Protein AF-A0A1A8K1E1-F1 (afdb_monomer_lite)

Foldseek 3Di:
DVVLLVLLVVLVVCVVVVVVVSNVVSLLVCVPPVNVVPVVVVVVDDPVSVVSSVVSCVVPVDDPPPVVPPDDDDDDDDDDD

Secondary structure (DSSP, 8-state):
-HHHHHHHHHHHHHHHTT-HHHHHHHHHHHHSHHHHT-HHHHHTS-HHHHHHHHHHHHHS-----TTS-------------

Structure (mmCIF, N/CA/C/O backbone):
data_AF-A0A1A8K1E1-F1
#
_entry.id   AF-A0A1A8K1E1-F1
#
loop_
_atom_site.group_PDB
_atom_site.id
_atom_site.type_symbol
_atom_site.label_atom_id
_atom_site.label_alt_id
_atom_site.label_comp_id
_atom_site.label_asym_id
_atom_site.label_entity_id
_atom_site.label_seq_id
_atom_site.pdbx_PDB_ins_code
_atom_site.Cartn_x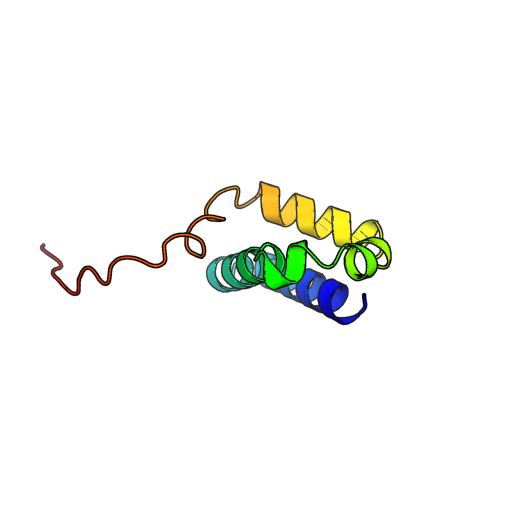
_atom_site.Cartn_y
_atom_site.Cartn_z
_atom_site.occupancy
_atom_site.B_iso_or_equiv
_atom_site.auth_seq_id
_atom_site.auth_comp_id
_atom_site.auth_asym_id
_atom_site.auth_atom_id
_atom_site.pdbx_PDB_model_num
ATOM 1 N N . ALA A 1 1 ? -8.201 -6.534 7.455 1.00 82.06 1 ALA A N 1
ATOM 2 C CA . ALA A 1 1 ? -7.192 -5.685 6.793 1.00 82.06 1 ALA A CA 1
ATOM 3 C C . ALA A 1 1 ? -6.160 -6.446 5.961 1.00 82.06 1 ALA A C 1
ATOM 5 O O . ALA A 1 1 ? -5.750 -5.904 4.947 1.00 82.06 1 ALA A O 1
ATOM 6 N N . ARG A 1 2 ? -5.814 -7.696 6.309 1.00 86.12 2 ARG A N 1
ATOM 7 C CA . ARG A 1 2 ? -4.783 -8.539 5.662 1.00 86.12 2 ARG A CA 1
ATOM 8 C C . ARG A 1 2 ? -4.588 -8.421 4.141 1.00 86.12 2 ARG A C 1
ATOM 10 O O . ARG A 1 2 ? -3.457 -8.473 3.679 1.00 86.12 2 ARG A O 1
ATOM 17 N N . ILE A 1 3 ? -5.661 -8.296 3.357 1.00 88.19 3 ILE A N 1
ATOM 18 C CA . ILE A 1 3 ? -5.558 -8.164 1.893 1.00 88.19 3 ILE A CA 1
ATOM 19 C C . ILE A 1 3 ? -4.955 -6.808 1.497 1.00 88.19 3 ILE A C 1
ATOM 21 O O . ILE A 1 3 ? -4.059 -6.775 0.663 1.00 88.19 3 ILE A O 1
ATOM 25 N N . ILE A 1 4 ? -5.401 -5.707 2.115 1.00 88.44 4 ILE A N 1
ATOM 26 C CA . ILE A 1 4 ? -4.859 -4.360 1.868 1.00 88.44 4 ILE A CA 1
ATOM 27 C C . ILE A 1 4 ? -3.381 -4.321 2.267 1.00 88.44 4 ILE A C 1
ATOM 29 O O . ILE A 1 4 ? -2.547 -3.902 1.476 1.00 88.44 4 ILE A O 1
ATOM 33 N N . GLU A 1 5 ? -3.046 -4.852 3.444 1.00 90.56 5 GLU A N 1
ATOM 34 C CA . GLU A 1 5 ? -1.659 -4.948 3.927 1.00 90.56 5 GLU A CA 1
ATOM 35 C C . GLU A 1 5 ? -0.767 -5.733 2.958 1.00 90.56 5 GLU A C 1
ATOM 37 O O . GLU A 1 5 ? 0.348 -5.316 2.654 1.00 90.56 5 GLU A O 1
ATOM 42 N N . ARG A 1 6 ? -1.278 -6.836 2.399 1.00 91.50 6 ARG A N 1
ATOM 43 C CA . ARG A 1 6 ? -0.556 -7.610 1.387 1.00 91.50 6 ARG A CA 1
ATOM 44 C C . ARG A 1 6 ? -0.340 -6.825 0.092 1.00 91.50 6 ARG A C 1
ATOM 46 O O . ARG A 1 6 ? 0.755 -6.893 -0.452 1.00 91.50 6 ARG A O 1
ATOM 53 N N . TRP A 1 7 ? -1.331 -6.082 -0.396 1.00 91.88 7 TRP A N 1
ATOM 54 C CA . TRP A 1 7 ? -1.157 -5.243 -1.588 1.00 91.88 7 TRP A CA 1
ATOM 55 C C . TRP A 1 7 ? -0.153 -4.113 -1.367 1.00 91.88 7 TRP A C 1
ATOM 57 O O . TRP A 1 7 ? 0.636 -3.834 -2.264 1.00 91.88 7 TRP A O 1
ATOM 67 N N . ILE A 1 8 ? -0.128 -3.517 -0.174 1.00 90.88 8 ILE A N 1
ATOM 68 C CA . ILE A 1 8 ? 0.871 -2.509 0.203 1.00 90.88 8 ILE A CA 1
ATOM 69 C C . ILE A 1 8 ? 2.280 -3.119 0.203 1.00 90.88 8 ILE A C 1
ATOM 71 O O . ILE A 1 8 ? 3.200 -2.527 -0.356 1.00 90.88 8 ILE A O 1
ATOM 75 N N . ALA A 1 9 ? 2.446 -4.327 0.749 1.00 91.81 9 ALA A N 1
ATOM 76 C CA . ALA A 1 9 ? 3.727 -5.031 0.698 1.00 91.81 9 ALA A CA 1
ATOM 77 C C . ALA A 1 9 ? 4.159 -5.332 -0.750 1.00 91.81 9 ALA A C 1
ATOM 79 O O . ALA A 1 9 ? 5.300 -5.078 -1.118 1.00 91.81 9 ALA A O 1
ATOM 80 N N . ILE A 1 10 ? 3.241 -5.797 -1.606 1.00 92.75 10 ILE A N 1
ATOM 81 C CA . ILE A 1 10 ? 3.529 -6.030 -3.033 1.00 92.75 10 ILE A CA 1
ATOM 82 C C . ILE A 1 10 ? 3.924 -4.720 -3.731 1.00 92.75 10 ILE A C 1
ATOM 84 O O . ILE A 1 10 ? 4.875 -4.703 -4.505 1.00 92.75 10 ILE A O 1
ATOM 88 N N . ALA A 1 11 ? 3.240 -3.614 -3.436 1.00 90.44 11 ALA A N 1
ATOM 89 C CA . ALA A 1 11 ? 3.581 -2.296 -3.960 1.00 90.44 11 ALA A CA 1
ATOM 90 C C . ALA A 1 11 ? 5.010 -1.881 -3.552 1.00 90.44 11 ALA A C 1
ATOM 92 O O . ALA A 1 11 ? 5.793 -1.411 -4.381 1.00 90.44 11 ALA A O 1
ATOM 93 N N . GLN A 1 12 ? 5.398 -2.134 -2.303 1.00 90.62 12 GLN A N 1
ATOM 94 C CA . GLN A 1 12 ? 6.757 -1.891 -1.826 1.00 90.62 12 GLN A CA 1
ATOM 95 C C . GLN A 1 12 ? 7.807 -2.756 -2.551 1.00 90.62 12 GLN A C 1
ATOM 97 O O . GLN A 1 12 ? 8.880 -2.256 -2.896 1.00 90.62 12 GLN A O 1
ATOM 102 N N . GLU A 1 13 ? 7.506 -4.019 -2.850 1.00 92.19 13 GLU A N 1
ATOM 103 C CA . GLU A 1 13 ? 8.373 -4.872 -3.677 1.00 92.19 13 GLU A CA 1
ATOM 104 C C . GLU A 1 13 ? 8.468 -4.345 -5.119 1.00 92.19 13 GLU A C 1
ATOM 106 O O . GLU A 1 13 ? 9.563 -4.238 -5.674 1.00 92.19 13 GLU A O 1
ATOM 111 N N . CYS A 1 14 ? 7.350 -3.914 -5.717 1.00 87.69 14 CYS A N 1
ATOM 112 C CA . CYS A 1 14 ? 7.351 -3.284 -7.041 1.00 87.69 14 CYS A CA 1
ATOM 113 C C . CYS A 1 14 ? 8.227 -2.023 -7.081 1.00 87.69 14 CYS A C 1
ATOM 115 O O . CYS A 1 14 ? 8.925 -1.807 -8.073 1.00 87.69 14 CYS A O 1
ATOM 117 N N . ARG A 1 15 ? 8.254 -1.227 -6.002 1.00 85.94 15 ARG A N 1
ATOM 118 C CA . ARG A 1 15 ? 9.167 -0.079 -5.864 1.00 85.94 15 ARG A CA 1
ATOM 119 C C . ARG A 1 15 ? 10.633 -0.517 -5.907 1.00 85.94 15 ARG A C 1
ATOM 121 O O . ARG A 1 15 ? 11.421 0.100 -6.619 1.00 85.94 15 ARG A O 1
ATOM 128 N N . GLN A 1 16 ? 10.999 -1.570 -5.174 1.00 89.06 16 GLN A N 1
ATOM 129 C CA . GLN A 1 16 ? 12.374 -2.093 -5.148 1.00 89.06 16 GLN A CA 1
ATOM 130 C C . GLN A 1 16 ? 12.807 -2.630 -6.515 1.00 89.06 16 GLN A C 1
ATOM 132 O O . GLN A 1 16 ? 13.929 -2.385 -6.953 1.00 89.06 16 GLN A O 1
ATOM 137 N N . LEU A 1 17 ? 11.886 -3.277 -7.228 1.00 89.62 17 LEU A N 1
ATOM 138 C CA . LEU A 1 17 ? 12.095 -3.765 -8.591 1.00 89.62 17 LEU A CA 1
ATOM 139 C C . LEU A 1 17 ? 12.053 -2.655 -9.657 1.00 89.62 17 LEU A C 1
ATOM 141 O O . LEU A 1 17 ? 12.170 -2.956 -10.843 1.00 89.62 17 LEU A O 1
ATOM 145 N N . LYS A 1 18 ? 11.871 -1.383 -9.265 1.00 85.19 18 LYS A N 1
ATOM 146 C CA . LYS A 1 18 ? 11.676 -0.230 -10.168 1.00 85.19 18 LYS A CA 1
ATOM 147 C C . LYS A 1 18 ? 10.513 -0.417 -11.153 1.00 85.19 18 LYS A C 1
ATOM 149 O O . LYS A 1 18 ? 10.469 0.221 -12.203 1.00 85.19 18 LYS A O 1
ATOM 154 N N . ASN A 1 19 ? 9.552 -1.278 -10.822 1.00 82.44 19 ASN A N 1
ATOM 155 C CA . ASN A 1 19 ? 8.361 -1.497 -11.629 1.00 82.44 19 ASN A CA 1
ATOM 156 C C . ASN A 1 19 ? 7.270 -0.502 -11.217 1.00 82.44 19 ASN A C 1
ATOM 158 O O . ASN A 1 19 ? 6.341 -0.816 -10.467 1.00 82.44 19 ASN A O 1
ATOM 162 N N . PHE A 1 20 ? 7.423 0.728 -11.704 1.00 84.62 20 PHE A N 1
ATOM 163 C CA . PHE A 1 20 ? 6.542 1.839 -11.358 1.00 84.62 20 PHE A CA 1
ATOM 164 C C . PHE A 1 20 ? 5.143 1.708 -11.967 1.00 84.62 20 PHE A C 1
ATOM 166 O O . PHE A 1 20 ? 4.179 2.141 -11.345 1.00 84.62 20 PHE A O 1
ATOM 173 N N . SER A 1 21 ? 5.001 1.060 -13.127 1.00 85.06 21 SER A N 1
ATOM 174 C CA . SER A 1 21 ? 3.696 0.836 -13.763 1.00 85.06 21 SER A CA 1
ATOM 175 C C . SER A 1 21 ? 2.794 -0.053 -12.903 1.00 85.06 21 SER A C 1
ATOM 177 O O . SER A 1 21 ? 1.659 0.320 -12.606 1.00 85.06 21 SER A O 1
ATOM 179 N N . SER A 1 22 ? 3.311 -1.195 -12.434 1.00 86.88 22 SER A N 1
ATOM 180 C CA . SER A 1 22 ? 2.567 -2.086 -11.534 1.00 86.88 22 SER A CA 1
ATOM 181 C C . SER A 1 22 ? 2.310 -1.440 -10.176 1.00 86.88 22 SER A C 1
ATOM 183 O O . SER A 1 22 ? 1.209 -1.556 -9.640 1.00 86.88 22 SER A O 1
ATOM 185 N N . LEU A 1 23 ? 3.299 -0.719 -9.634 1.00 87.94 23 LEU A N 1
ATOM 186 C CA . LEU A 1 23 ? 3.135 0.046 -8.398 1.00 87.94 23 LEU A CA 1
ATOM 187 C C . LEU A 1 23 ? 1.976 1.050 -8.515 1.00 87.94 23 LEU A C 1
ATOM 189 O O . LEU A 1 23 ? 1.075 1.029 -7.678 1.00 87.94 23 LEU A O 1
ATOM 193 N N . ARG A 1 24 ? 1.953 1.874 -9.571 1.00 84.31 24 ARG A N 1
ATOM 194 C CA . ARG A 1 24 ? 0.874 2.845 -9.818 1.00 84.31 24 ARG A CA 1
ATOM 195 C C . ARG A 1 24 ? -0.482 2.158 -9.949 1.00 84.31 24 ARG A C 1
ATOM 197 O O . ARG A 1 24 ? -1.427 2.588 -9.300 1.00 84.31 24 ARG A O 1
ATOM 204 N N . ALA A 1 25 ? -0.574 1.050 -10.687 1.00 86.31 25 ALA A N 1
ATOM 205 C CA . ALA A 1 25 ? -1.824 0.300 -10.822 1.00 86.31 25 ALA A CA 1
ATOM 206 C C . ALA A 1 25 ? -2.377 -0.181 -9.466 1.00 86.31 25 ALA A C 1
ATOM 208 O O . ALA A 1 25 ? -3.577 -0.067 -9.207 1.00 86.31 25 ALA A O 1
ATOM 209 N N . ILE A 1 26 ? -1.507 -0.675 -8.576 1.00 88.50 26 ILE A N 1
ATOM 210 C CA . ILE A 1 26 ? -1.899 -1.105 -7.226 1.00 88.50 26 ILE A CA 1
ATOM 211 C C . ILE A 1 26 ? -2.354 0.094 -6.387 1.00 88.50 26 ILE A C 1
ATOM 213 O O . ILE A 1 26 ? -3.393 0.018 -5.729 1.00 88.50 26 ILE A O 1
ATOM 217 N N . LEU A 1 27 ? -1.617 1.209 -6.426 1.00 86.75 27 LEU A N 1
ATOM 218 C CA . LEU A 1 27 ? -1.986 2.429 -5.704 1.00 86.75 27 LEU A CA 1
ATOM 219 C C . LEU A 1 27 ? -3.348 2.958 -6.170 1.00 86.75 27 LEU A C 1
ATOM 221 O O . LEU A 1 27 ? -4.220 3.181 -5.333 1.00 86.75 27 LEU A O 1
ATOM 225 N N . SER A 1 28 ? -3.578 3.075 -7.479 1.00 83.88 28 SER A N 1
ATOM 226 C CA . SER A 1 28 ? -4.864 3.512 -8.038 1.00 83.88 28 SER A CA 1
ATOM 227 C C . SER A 1 28 ? -6.008 2.558 -7.674 1.00 83.88 28 SER A C 1
ATOM 229 O O . SER A 1 28 ? -7.109 3.005 -7.353 1.00 83.88 28 SER A O 1
ATOM 231 N N . ALA A 1 29 ? -5.763 1.243 -7.650 1.00 85.94 29 ALA A N 1
ATOM 232 C CA . ALA A 1 29 ? -6.764 0.263 -7.229 1.00 85.94 29 ALA A CA 1
ATOM 233 C C . ALA A 1 29 ? -7.143 0.412 -5.744 1.00 85.94 29 ALA A C 1
ATOM 235 O O . ALA A 1 29 ? -8.326 0.348 -5.401 1.00 85.94 29 ALA A O 1
ATOM 236 N N . LEU A 1 30 ? -6.164 0.648 -4.865 1.00 85.88 30 LEU A N 1
ATOM 237 C CA . LEU A 1 30 ? -6.395 0.867 -3.433 1.00 85.88 30 LEU A CA 1
ATOM 238 C C . LEU A 1 30 ? -7.066 2.219 -3.143 1.00 85.88 30 LEU A C 1
ATOM 240 O O . LEU A 1 30 ? -7.883 2.313 -2.227 1.00 85.88 30 LEU A O 1
ATOM 244 N N . GLN A 1 31 ? -6.761 3.245 -3.937 1.00 83.56 31 GLN A N 1
ATOM 245 C CA . GLN A 1 31 ? -7.378 4.571 -3.844 1.00 83.56 31 GLN A CA 1
ATOM 246 C C . GLN A 1 31 ? -8.760 4.656 -4.507 1.00 83.56 31 GLN A C 1
ATOM 248 O O . GLN A 1 31 ? -9.491 5.626 -4.291 1.00 83.56 31 GLN A O 1
ATOM 253 N N . SER A 1 32 ? -9.148 3.646 -5.289 1.00 85.00 32 SER A N 1
ATOM 254 C CA . SER A 1 32 ? -10.467 3.580 -5.911 1.00 85.00 32 SER A CA 1
ATOM 255 C C . SER A 1 32 ? -11.577 3.687 -4.866 1.00 85.00 32 SER A C 1
ATOM 257 O O . SER A 1 32 ? -11.507 3.101 -3.782 1.00 85.00 32 SER A O 1
ATOM 259 N N . ASN A 1 33 ? -12.664 4.381 -5.213 1.00 78.44 33 ASN A N 1
ATOM 260 C CA . ASN A 1 33 ? -13.789 4.641 -4.312 1.00 78.44 33 ASN A CA 1
ATOM 261 C C . ASN A 1 33 ? -14.426 3.353 -3.740 1.00 78.44 33 ASN A C 1
ATOM 263 O O . ASN A 1 33 ? -15.033 3.367 -2.666 1.00 78.44 33 ASN A O 1
ATOM 267 N N . ALA A 1 34 ? -14.281 2.220 -4.436 1.00 79.25 34 ALA A N 1
ATOM 268 C CA . ALA A 1 34 ? -14.711 0.912 -3.947 1.00 79.25 34 ALA A CA 1
ATOM 269 C C . ALA A 1 34 ? -13.926 0.454 -2.704 1.00 79.25 34 ALA A C 1
ATOM 271 O O . ALA A 1 34 ? -14.521 -0.098 -1.778 1.00 79.25 34 ALA A O 1
ATOM 272 N N . VAL A 1 35 ? -12.617 0.718 -2.666 1.00 83.31 35 VAL A N 1
ATOM 273 C CA . VAL A 1 35 ? -11.708 0.303 -1.590 1.00 83.31 35 VAL A CA 1
ATOM 274 C C . VAL A 1 35 ? -11.571 1.405 -0.542 1.00 83.31 35 VAL A C 1
ATOM 276 O O . VAL A 1 35 ? -11.681 1.126 0.652 1.00 83.31 35 VAL A O 1
ATOM 279 N N . TYR A 1 36 ? -11.429 2.667 -0.951 1.00 81.56 36 TYR A N 1
ATOM 280 C CA . TYR A 1 36 ? -11.260 3.804 -0.040 1.00 81.56 36 TYR A CA 1
ATOM 281 C C . TYR A 1 36 ? -12.467 4.014 0.895 1.00 81.56 36 TYR A C 1
ATOM 283 O O . TYR A 1 36 ? -12.315 4.347 2.071 1.00 81.56 36 TYR A O 1
ATOM 291 N N . ARG A 1 37 ? -13.694 3.717 0.433 1.00 84.00 37 ARG A N 1
ATOM 292 C CA . ARG A 1 37 ? -14.914 3.827 1.260 1.00 84.00 37 ARG A CA 1
ATOM 293 C C . ARG A 1 37 ? -14.971 2.807 2.408 1.00 84.00 37 ARG A C 1
ATOM 295 O O . ARG A 1 37 ? -15.755 2.986 3.343 1.00 84.00 37 ARG A O 1
ATOM 302 N N . LEU A 1 38 ? -14.159 1.745 2.383 1.00 85.75 38 LEU A N 1
ATOM 303 C CA . LEU A 1 38 ? -14.145 0.684 3.400 1.00 85.75 38 LEU A CA 1
ATOM 304 C C . LEU A 1 38 ? -13.435 1.122 4.693 1.00 85.75 38 LEU A C 1
ATOM 306 O O . LEU A 1 38 ? -12.453 0.513 5.116 1.00 85.75 38 LEU A O 1
ATOM 310 N N . LYS A 1 39 ? -13.960 2.151 5.369 1.00 83.56 39 LYS A N 1
ATOM 311 C CA . LYS A 1 39 ? -13.357 2.754 6.574 1.00 83.56 39 LYS A CA 1
ATOM 312 C C . LYS A 1 39 ? -13.029 1.737 7.672 1.00 83.56 39 LYS A C 1
ATOM 314 O O . LYS A 1 39 ? -11.984 1.837 8.300 1.00 83.56 39 LYS A O 1
ATOM 319 N N . LYS A 1 40 ? -13.885 0.726 7.878 1.00 86.19 40 LYS A N 1
ATOM 320 C CA . LYS A 1 40 ? -13.648 -0.353 8.858 1.00 86.19 40 LYS A CA 1
ATOM 321 C C . LYS A 1 40 ? -12.427 -1.208 8.510 1.00 86.19 40 LYS A C 1
ATOM 323 O O . LYS A 1 40 ? -11.709 -1.636 9.405 1.00 86.19 40 LYS A O 1
ATOM 328 N N . THR A 1 41 ? -12.192 -1.460 7.223 1.00 87.62 41 THR A N 1
ATOM 329 C CA . THR A 1 41 ? -11.048 -2.256 6.770 1.00 87.62 41 THR A CA 1
ATOM 330 C C . THR A 1 41 ? -9.761 -1.462 6.917 1.00 87.62 41 THR A C 1
ATOM 332 O O . THR A 1 41 ? -8.805 -2.016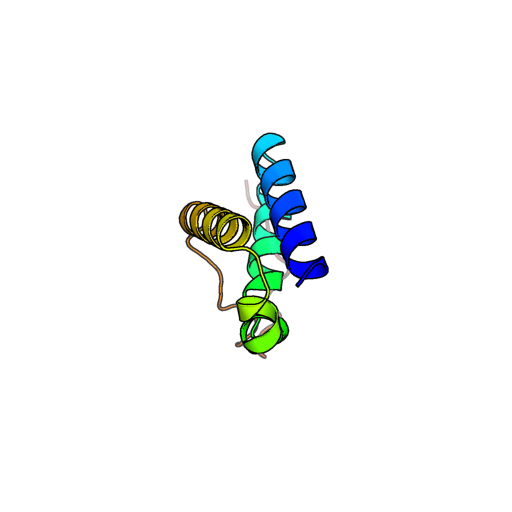 7.445 1.00 87.62 41 THR A O 1
ATOM 335 N N . TRP A 1 42 ? -9.768 -0.182 6.529 1.00 87.06 42 TRP A N 1
ATOM 336 C CA . TRP A 1 42 ? -8.636 0.736 6.700 1.00 87.06 42 TRP A CA 1
ATOM 337 C C . TRP A 1 42 ? -8.294 0.986 8.171 1.00 87.06 42 TRP A C 1
ATOM 339 O O . TRP A 1 42 ? -7.126 0.977 8.529 1.00 87.06 42 TRP A O 1
ATOM 349 N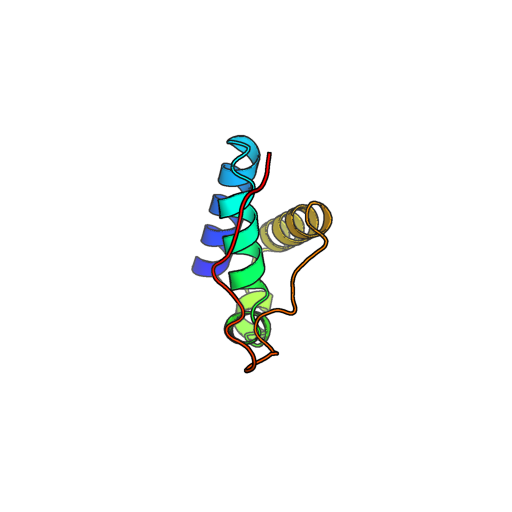 N . ALA A 1 43 ? -9.294 1.102 9.048 1.00 87.81 43 ALA A N 1
ATOM 350 C CA . ALA A 1 43 ? -9.069 1.221 10.490 1.00 87.81 43 ALA A CA 1
ATOM 351 C C . ALA A 1 43 ? -8.415 -0.028 11.111 1.00 87.81 43 ALA A C 1
ATOM 353 O O . ALA A 1 43 ? -7.797 0.065 12.166 1.00 87.81 43 ALA A O 1
ATOM 354 N N . ALA A 1 44 ? -8.557 -1.192 10.471 1.00 90.62 44 ALA A N 1
ATOM 355 C CA . ALA A 1 44 ? -7.933 -2.436 10.907 1.00 90.62 44 ALA A CA 1
ATOM 356 C C . ALA A 1 44 ? -6.543 -2.676 10.284 1.00 90.62 44 ALA A C 1
ATOM 358 O O . ALA A 1 44 ? -5.928 -3.691 10.603 1.00 90.62 44 ALA A O 1
ATOM 359 N N . VAL A 1 45 ? -6.085 -1.826 9.354 1.00 89.19 45 VAL A N 1
ATOM 360 C CA . VAL A 1 45 ? -4.741 -1.901 8.750 1.00 89.19 45 VAL A CA 1
ATOM 361 C C . VAL A 1 45 ? -3.723 -1.388 9.764 1.00 89.19 45 VAL A C 1
ATOM 363 O O . VAL A 1 45 ? -3.967 -0.382 10.434 1.00 89.19 45 VAL A O 1
ATOM 366 N N . SER A 1 46 ? -2.578 -2.064 9.883 1.00 90.38 46 SER A N 1
ATOM 367 C CA . SER A 1 46 ? -1.496 -1.590 10.744 1.00 90.38 46 SER A CA 1
ATOM 368 C C . SER A 1 46 ? -1.029 -0.185 10.342 1.00 90.38 46 SER A C 1
ATOM 370 O O . SER A 1 46 ? -0.935 0.149 9.159 1.00 90.38 46 SER A O 1
ATOM 372 N N . ARG A 1 47 ? -0.682 0.644 11.334 1.00 88.62 47 ARG A N 1
ATOM 373 C CA . ARG A 1 47 ? -0.147 1.998 11.100 1.00 88.62 47 ARG A CA 1
ATOM 374 C C . ARG A 1 47 ? 1.084 1.993 10.197 1.00 88.62 47 ARG A C 1
ATOM 376 O O . ARG A 1 47 ? 1.236 2.914 9.405 1.00 88.62 47 ARG A O 1
ATOM 383 N N . GLU A 1 48 ? 1.921 0.966 10.308 1.00 89.81 48 GLU A N 1
ATOM 384 C CA . GLU A 1 48 ? 3.123 0.814 9.486 1.00 89.81 48 GLU A CA 1
ATOM 385 C C . GLU A 1 48 ? 2.765 0.681 8.003 1.00 89.81 48 GLU A C 1
ATOM 387 O O . GLU A 1 48 ? 3.218 1.481 7.192 1.00 89.81 48 GLU A O 1
ATOM 392 N N . SER A 1 49 ? 1.859 -0.239 7.655 1.00 89.06 49 SER A N 1
ATOM 393 C CA . SER A 1 49 ? 1.409 -0.414 6.271 1.00 89.06 49 SER A CA 1
ATOM 394 C C . SER A 1 49 ? 0.725 0.842 5.728 1.00 89.06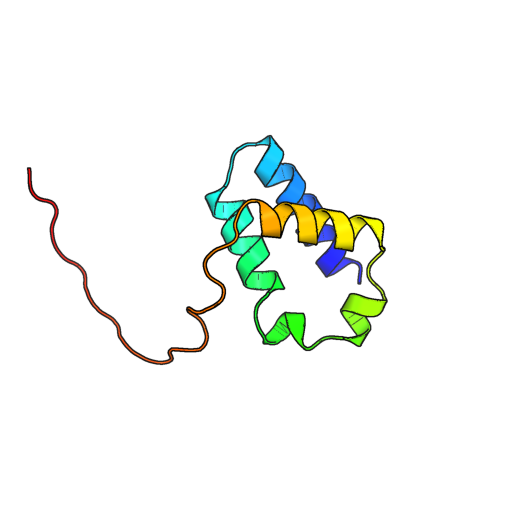 49 SER A C 1
ATOM 396 O O . SER A 1 49 ? 0.970 1.231 4.590 1.00 89.06 49 SER A O 1
ATOM 398 N N . THR A 1 50 ? -0.095 1.520 6.534 1.00 88.31 50 THR A N 1
ATOM 399 C CA . THR A 1 50 ? -0.720 2.786 6.120 1.00 88.31 50 THR A CA 1
ATOM 400 C C . THR A 1 50 ? 0.324 3.868 5.835 1.00 88.31 50 THR A C 1
ATOM 402 O O . THR A 1 50 ? 0.190 4.591 4.854 1.00 88.31 50 THR A O 1
ATOM 405 N N . ASN A 1 51 ? 1.385 3.958 6.642 1.00 90.69 51 ASN A N 1
ATOM 406 C CA . ASN A 1 51 ? 2.478 4.900 6.408 1.00 90.69 51 ASN A CA 1
ATOM 407 C C . ASN A 1 51 ? 3.251 4.562 5.123 1.00 90.69 51 ASN A C 1
ATOM 409 O O . ASN A 1 51 ? 3.485 5.442 4.302 1.00 90.69 51 ASN A O 1
ATOM 413 N N . THR A 1 52 ? 3.566 3.284 4.891 1.00 90.62 52 THR A N 1
ATOM 414 C CA . THR A 1 52 ? 4.186 2.842 3.633 1.00 90.62 52 THR A CA 1
ATOM 415 C C . THR A 1 52 ? 3.330 3.219 2.429 1.00 90.62 52 THR A C 1
ATOM 417 O O . THR A 1 52 ? 3.848 3.720 1.438 1.00 90.62 52 THR A O 1
ATOM 420 N N . PHE A 1 53 ? 2.018 2.996 2.508 1.00 88.69 53 PHE A N 1
ATOM 421 C CA . PHE A 1 53 ? 1.090 3.356 1.442 1.00 88.69 53 PHE A CA 1
ATOM 422 C C . PHE A 1 53 ? 1.090 4.861 1.150 1.00 88.69 53 PHE A C 1
ATOM 424 O O . PHE A 1 53 ? 1.148 5.246 -0.014 1.00 88.69 53 PHE A O 1
ATOM 431 N N . ASP A 1 54 ? 1.078 5.693 2.190 1.00 87.94 54 ASP A N 1
ATOM 432 C CA . ASP A 1 54 ? 1.142 7.152 2.076 1.00 87.94 54 ASP A CA 1
ATOM 433 C C . ASP A 1 54 ? 2.446 7.615 1.404 1.00 87.94 54 ASP A C 1
ATOM 435 O O . ASP A 1 54 ? 2.411 8.338 0.413 1.00 87.94 54 ASP A O 1
ATOM 439 N N . GLN A 1 55 ? 3.592 7.074 1.828 1.00 88.81 55 GLN A N 1
ATOM 440 C CA . GLN A 1 55 ? 4.902 7.345 1.217 1.00 88.81 55 GLN A CA 1
ATOM 441 C C . GLN A 1 55 ? 4.976 6.914 -0.258 1.00 88.81 55 GLN A C 1
ATOM 443 O O . GLN A 1 55 ? 5.556 7.602 -1.104 1.00 88.81 55 GLN A O 1
ATOM 448 N N . LEU A 1 56 ? 4.382 5.764 -0.593 1.00 86.44 56 LEU A N 1
ATOM 449 C CA . LEU A 1 56 ? 4.278 5.302 -1.978 1.00 86.44 56 LEU A CA 1
ATOM 450 C C . LEU A 1 56 ? 3.372 6.222 -2.807 1.00 86.44 56 LEU A C 1
ATOM 452 O O . LEU A 1 56 ? 3.677 6.477 -3.970 1.00 86.44 56 LEU A O 1
ATOM 456 N N . CYS A 1 57 ? 2.294 6.736 -2.213 1.00 83.44 57 CYS A N 1
ATOM 457 C CA . CYS A 1 57 ? 1.382 7.679 -2.850 1.00 83.44 57 CYS A CA 1
ATOM 458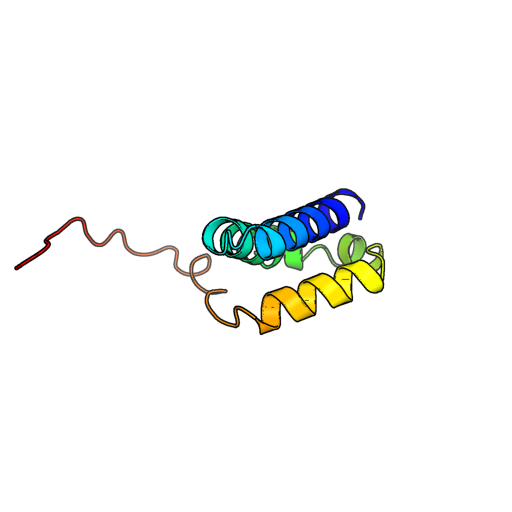 C C . CYS A 1 57 ? 2.031 9.056 -3.067 1.00 83.44 57 CYS A C 1
ATOM 460 O O . CYS A 1 57 ? 1.858 9.640 -4.131 1.00 83.44 57 CYS A O 1
ATOM 462 N N . GLU A 1 58 ? 2.833 9.544 -2.118 1.00 81.88 58 GLU A N 1
ATOM 463 C CA . GLU A 1 58 ? 3.596 10.795 -2.246 1.00 81.88 58 GLU A CA 1
ATOM 464 C C . GLU A 1 58 ? 4.626 10.725 -3.384 1.00 81.88 58 GLU A C 1
ATOM 466 O O . GLU A 1 58 ? 4.876 11.711 -4.073 1.00 81.88 58 GLU A O 1
ATOM 471 N N . THR A 1 59 ? 5.177 9.534 -3.642 1.00 79.38 59 THR A N 1
ATOM 472 C CA . THR A 1 59 ? 6.104 9.311 -4.764 1.00 79.38 59 THR A CA 1
ATOM 473 C C . THR A 1 59 ? 5.400 9.409 -6.130 1.00 79.38 59 THR A C 1
ATOM 475 O O . THR A 1 59 ? 6.045 9.719 -7.131 1.00 79.38 59 THR A O 1
ATOM 478 N N . PHE A 1 60 ? 4.086 9.161 -6.189 1.00 69.81 60 PHE A N 1
ATOM 479 C CA . PHE A 1 60 ? 3.278 9.204 -7.415 1.00 69.81 60 PHE A CA 1
ATOM 480 C C . PHE A 1 60 ? 2.006 10.029 -7.189 1.00 69.81 60 PHE A C 1
ATOM 482 O O . PHE A 1 60 ? 0.913 9.460 -7.144 1.00 69.81 60 PHE A O 1
ATOM 489 N N . PRO A 1 61 ? 2.127 11.363 -7.062 1.00 57.75 61 PRO A N 1
ATOM 490 C CA . PRO A 1 61 ? 1.027 12.231 -6.646 1.00 57.75 61 PRO A CA 1
ATOM 491 C C . PRO A 1 61 ? -0.058 12.438 -7.715 1.00 57.75 61 PRO A C 1
ATOM 493 O O . PRO A 1 61 ? -0.878 13.340 -7.577 1.00 57.75 61 PRO A O 1
ATOM 496 N N . ASP A 1 62 ? -0.100 11.623 -8.768 1.00 57.53 62 ASP A N 1
ATOM 497 C CA . ASP A 1 62 ? -0.958 11.878 -9.912 1.00 57.53 62 ASP A CA 1
ATOM 498 C C . ASP A 1 62 ? -1.697 10.622 -10.385 1.00 57.53 62 ASP A C 1
ATOM 500 O O . ASP A 1 62 ? -1.119 9.542 -10.571 1.00 57.53 62 ASP A O 1
ATOM 504 N N . GLU A 1 63 ? -2.990 10.842 -10.628 1.00 55.22 63 GLU A N 1
ATOM 505 C CA . GLU A 1 63 ? -3.971 9.957 -11.270 1.00 55.22 63 GLU A CA 1
ATOM 506 C C . GLU A 1 63 ? -4.898 9.151 -10.349 1.00 55.22 63 GLU A C 1
ATOM 508 O O . GLU A 1 63 ? -5.220 7.986 -10.588 1.00 55.22 63 GLU A O 1
ATOM 513 N N . ASN A 1 64 ? -5.461 9.827 -9.345 1.00 54.19 64 ASN A N 1
ATOM 514 C CA . ASN A 1 64 ? -6.794 9.478 -8.850 1.00 54.19 64 ASN A CA 1
ATOM 515 C C . ASN A 1 64 ? -7.858 10.407 -9.465 1.00 54.19 64 ASN A C 1
ATOM 517 O O . ASN A 1 64 ? -8.422 11.254 -8.779 1.00 54.19 64 ASN A O 1
ATOM 521 N N . CYS A 1 65 ? -8.119 10.281 -10.775 1.00 49.06 65 CYS A N 1
ATOM 522 C CA . CYS A 1 65 ? -9.342 10.844 -11.372 1.00 49.06 65 CYS A CA 1
ATOM 523 C C . CYS A 1 65 ? -9.876 10.139 -12.639 1.00 49.06 65 CYS A C 1
ATOM 525 O O . CYS A 1 65 ? -10.830 10.625 -13.231 1.00 49.06 65 CYS A O 1
ATOM 527 N N . VAL A 1 66 ? -9.361 8.981 -13.074 1.00 48.38 66 VAL A N 1
ATOM 528 C CA . VAL A 1 66 ? -9.892 8.327 -14.301 1.00 48.38 66 VAL A CA 1
ATOM 529 C C . VAL A 1 66 ? -11.069 7.369 -14.078 1.00 48.38 66 VAL A C 1
ATOM 531 O O . VAL A 1 66 ? -11.658 6.899 -15.043 1.00 48.38 66 VAL A O 1
ATOM 534 N N . LEU A 1 67 ? -11.490 7.105 -12.833 1.00 46.97 67 LEU A N 1
ATOM 535 C CA . LEU A 1 67 ? -12.676 6.264 -12.573 1.00 46.97 67 LEU A CA 1
ATOM 536 C C . LEU A 1 67 ? -13.972 7.052 -12.301 1.00 46.97 67 LEU A C 1
ATOM 538 O O . LEU A 1 67 ? -15.024 6.432 -12.146 1.00 46.97 67 LEU A O 1
ATOM 542 N N . THR A 1 68 ? -13.934 8.392 -12.288 1.00 46.91 68 THR A N 1
ATOM 543 C CA . THR A 1 68 ? -15.151 9.234 -12.202 1.00 46.91 68 THR A CA 1
ATOM 544 C C . THR A 1 68 ? -15.648 9.709 -13.574 1.00 46.91 68 THR A C 1
ATOM 546 O O . THR A 1 68 ? -16.825 10.041 -13.714 1.00 46.91 68 THR A O 1
ATOM 549 N N . SER A 1 69 ? -14.835 9.673 -14.629 1.00 39.22 69 SER A N 1
ATOM 550 C CA . SER A 1 69 ? -15.289 9.961 -15.993 1.00 39.22 69 SER A CA 1
ATOM 551 C C . SER A 1 69 ? -15.755 8.684 -16.686 1.00 39.22 69 SER A C 1
ATOM 553 O O . SER A 1 69 ? -15.047 8.027 -17.441 1.00 39.22 69 SER A O 1
ATOM 555 N N . ARG A 1 70 ? -17.029 8.357 -16.477 1.00 50.31 70 ARG A N 1
ATOM 556 C CA . ARG A 1 70 ? -17.806 7.511 -17.387 1.00 50.31 70 ARG A CA 1
ATOM 557 C C . ARG A 1 70 ? -18.027 8.259 -18.715 1.00 50.31 70 ARG A C 1
ATOM 559 O O . ARG A 1 70 ? -19.153 8.639 -19.023 1.00 50.31 70 ARG A O 1
ATOM 566 N N . GLY A 1 71 ? -16.961 8.513 -19.473 1.00 47.31 71 GLY A N 1
ATOM 567 C CA . GLY A 1 71 ? -17.030 9.247 -20.732 1.00 47.31 71 GLY A CA 1
ATOM 568 C C . GLY A 1 71 ? -15.711 9.250 -21.498 1.00 47.31 71 GLY A C 1
ATOM 569 O O . GLY A 1 71 ? -14.723 9.784 -21.016 1.00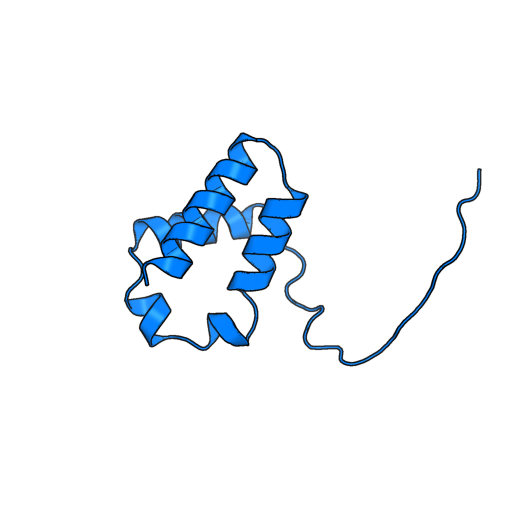 47.31 71 GLY A O 1
ATOM 570 N N . VAL A 1 72 ? -15.788 8.735 -22.726 1.00 44.16 72 VAL A N 1
ATOM 571 C CA . VAL A 1 72 ? -14.832 8.868 -23.832 1.00 44.16 72 VAL A CA 1
ATOM 572 C C . VAL A 1 72 ? -13.740 7.789 -23.952 1.00 44.16 72 VAL A C 1
ATOM 574 O O . VAL A 1 72 ? -12.652 7.833 -23.396 1.00 44.16 72 VAL A O 1
ATOM 577 N N . LEU A 1 73 ? -14.089 6.798 -24.772 1.00 49.75 73 LEU A N 1
ATOM 578 C CA . LEU A 1 73 ? -13.235 6.251 -25.819 1.00 49.75 73 LEU A CA 1
ATOM 579 C C . LEU A 1 73 ? -12.771 7.405 -26.736 1.00 49.75 73 LEU A C 1
ATOM 581 O O . LEU A 1 73 ? -13.614 7.952 -27.438 1.00 49.75 73 LEU A O 1
ATOM 585 N N . VAL A 1 74 ? -11.487 7.772 -26.715 1.00 48.66 74 VAL A N 1
ATOM 586 C CA . VAL A 1 74 ? -10.748 8.529 -27.756 1.00 48.66 74 VAL A CA 1
ATOM 587 C C . VAL A 1 74 ? -9.267 8.208 -27.523 1.00 48.66 74 VAL A C 1
ATOM 589 O O . VAL A 1 74 ? -8.817 8.322 -26.390 1.00 48.66 74 VAL A O 1
ATOM 592 N N . GLU A 1 75 ? -8.422 7.815 -28.464 1.00 43.41 75 GLU A N 1
ATOM 593 C CA . GLU A 1 75 ? -8.541 7.313 -29.829 1.00 43.41 75 GLU A CA 1
ATOM 594 C C . GLU A 1 75 ? -7.239 6.535 -30.097 1.00 43.41 75 GLU A C 1
ATOM 596 O O . GLU A 1 75 ? -6.168 6.907 -29.615 1.00 43.41 75 GLU A O 1
ATOM 601 N N . ASP A 1 76 ? -7.351 5.443 -30.848 1.00 45.88 76 ASP A N 1
ATOM 602 C CA . ASP A 1 76 ? -6.234 4.821 -31.557 1.00 45.88 76 ASP A CA 1
ATOM 603 C C . ASP A 1 76 ? -5.745 5.815 -32.625 1.00 45.88 76 ASP A C 1
ATOM 605 O O . ASP A 1 76 ? -6.560 6.295 -33.411 1.00 45.88 76 ASP A O 1
ATOM 609 N N . GLY A 1 77 ? -4.455 6.169 -32.654 1.00 47.06 77 GLY A N 1
ATOM 610 C CA . GLY A 1 77 ? -3.953 7.003 -33.748 1.00 47.06 77 GLY A CA 1
ATOM 611 C C . GLY A 1 77 ? -2.623 7.722 -33.534 1.00 47.06 77 GLY A C 1
ATOM 612 O O . GLY A 1 77 ? -2.582 8.823 -32.998 1.00 47.06 77 GLY A O 1
ATOM 613 N N . SER A 1 78 ? -1.581 7.144 -34.139 1.00 41.38 78 SER A N 1
ATOM 614 C CA . SER A 1 78 ? -0.500 7.856 -34.843 1.00 41.38 78 SER A CA 1
ATOM 615 C C . SER A 1 78 ? 0.712 8.363 -34.048 1.00 41.38 78 SER A C 1
ATOM 617 O O . SER A 1 78 ? 0.766 9.471 -33.525 1.00 41.38 78 SER A O 1
ATOM 619 N N . HIS A 1 79 ? 1.762 7.545 -34.127 1.00 41.53 79 HIS A N 1
ATOM 620 C CA . HIS A 1 79 ? 3.156 7.970 -34.273 1.00 41.53 79 HIS A CA 1
ATOM 621 C C . HIS A 1 79 ? 3.304 8.946 -35.461 1.00 41.53 79 HIS A C 1
ATOM 623 O O . HIS A 1 79 ? 2.732 8.677 -36.522 1.00 41.53 79 HIS A O 1
ATOM 629 N N . PRO A 1 80 ? 4.103 10.018 -35.326 1.00 49.53 80 PRO A N 1
ATOM 630 C CA . PRO A 1 80 ? 5.003 10.357 -36.425 1.00 49.53 80 PRO A CA 1
ATOM 631 C C . PRO A 1 80 ? 6.424 10.723 -35.957 1.00 49.53 80 PRO A C 1
ATOM 633 O O . PRO A 1 80 ? 6.594 11.476 -35.002 1.00 49.53 80 PRO A O 1
ATOM 636 N N . GLU A 1 81 ? 7.374 10.142 -36.698 1.00 39.44 81 GLU A N 1
ATOM 637 C CA . GLU A 1 81 ? 8.745 10.568 -37.064 1.00 39.44 81 GLU A CA 1
ATOM 638 C C . GLU A 1 81 ? 9.738 11.058 -35.994 1.00 39.44 81 GLU A C 1
ATOM 640 O O . GLU A 1 81 ? 9.573 12.162 -35.430 1.00 39.44 81 GLU A O 1
#

Radius of gyration: 15.2 Å; chains: 1; bounding box: 30×21×48 Å

pLDDT: mean 76.59, std 17.58, range [39.22, 92.75]

InterPro domains:
  IPR001895 Ras guanine-nucleotide exchange factors catalytic domain [PF00617] (1-73)
  IPR001895 Ras guanine-nucleotide exchange factors catalytic domain [PS50009] (1-81)
  IPR008937 Ras-like guanine nucleotide exchange factor [PTHR23113] (1-66)
  IPR023578 Ras guanine nucleotide exchange factor domain superfamily [SSF48366] (1-65)
  IPR036964 Ras guanine-nucleotide exchange factor, catalytic domain superfamily [G3DSA:1.10.840.10] (1-81)

Organism: Nothobranchius kuhntae (NCBI:txid321403)

Sequence (81 aa):
ARIIERWIAIAQECRQLKNFSSLRAILSALQSNAVYRLKKTWAAVSRESTNTFDQLCETFPDENCVLTSRGVLVEDGSHPE